Protein AF-A0A3C0ZN58-F1 (afdb_monomer_lite)

Radius of gyration: 11.56 Å; chains: 1; bounding box: 31×23×26 Å

pLDDT: mean 90.46, std 6.59, range [70.31, 96.81]

Structure (mmCIF, N/CA/C/O backbone):
data_AF-A0A3C0ZN58-F1
#
_entry.id   AF-A0A3C0ZN58-F1
#
loop_
_atom_site.group_PDB
_atom_site.id
_atom_site.type_symbol
_atom_site.label_atom_id
_atom_site.label_alt_id
_atom_site.label_comp_id
_atom_site.label_asym_id
_atom_site.label_entity_id
_atom_site.label_seq_id
_atom_site.pdbx_PDB_ins_code
_atom_site.Cartn_x
_atom_site.Cartn_y
_atom_site.Cartn_z
_atom_site.occupancy
_atom_site.B_iso_or_equiv
_atom_site.auth_seq_id
_atom_site.auth_comp_id
_atom_site.auth_asym_id
_atom_site.auth_atom_id
_atom_site.pdbx_PDB_model_num
ATOM 1 N N . MET A 1 1 ? -3.481 -9.458 -14.663 1.00 75.69 1 MET A N 1
ATOM 2 C CA . MET A 1 1 ? -3.968 -10.617 -13.879 1.00 75.69 1 MET A CA 1
ATOM 3 C C . MET A 1 1 ? -3.879 -10.242 -12.410 1.00 75.69 1 MET A C 1
ATOM 5 O O . MET A 1 1 ? -3.015 -9.444 -12.078 1.00 75.69 1 MET A O 1
ATOM 9 N N . VAL A 1 2 ? -4.776 -10.742 -11.563 1.00 83.06 2 VAL A N 1
ATOM 10 C CA . VAL A 1 2 ? -4.704 -10.542 -10.108 1.00 83.06 2 VAL A CA 1
ATOM 11 C C . VAL A 1 2 ? -4.383 -11.887 -9.476 1.00 83.06 2 VAL A C 1
ATOM 13 O O . VAL A 1 2 ? -5.037 -12.878 -9.799 1.00 83.06 2 VAL A O 1
ATOM 16 N N . GLU A 1 3 ? -3.389 -11.917 -8.594 1.00 86.88 3 GLU A N 1
ATOM 17 C CA . GLU A 1 3 ? -3.032 -13.097 -7.809 1.00 86.88 3 GLU A CA 1
ATOM 18 C C . GLU A 1 3 ? -3.379 -12.879 -6.337 1.00 86.88 3 GLU A C 1
ATOM 20 O O . GLU A 1 3 ? -3.272 -11.769 -5.815 1.00 86.88 3 GLU A O 1
ATOM 25 N N . MET A 1 4 ? -3.821 -13.944 -5.669 1.00 88.56 4 MET A N 1
ATOM 26 C CA . MET A 1 4 ? -4.250 -13.911 -4.273 1.00 88.56 4 MET A CA 1
ATOM 27 C C . MET A 1 4 ? -3.568 -15.029 -3.492 1.00 88.56 4 MET A C 1
ATOM 29 O O . MET A 1 4 ? -3.459 -16.159 -3.964 1.00 88.56 4 MET A O 1
ATOM 33 N N . GLY A 1 5 ? -3.148 -14.716 -2.271 1.00 87.94 5 GLY A N 1
ATOM 34 C CA . GLY A 1 5 ? -2.512 -15.660 -1.363 1.00 87.94 5 GLY A CA 1
ATOM 35 C C . GLY A 1 5 ? -2.422 -15.098 0.051 1.00 87.94 5 GLY A C 1
ATOM 36 O O . GLY A 1 5 ? -2.701 -13.922 0.288 1.00 87.94 5 GLY A O 1
ATOM 37 N N . ASN A 1 6 ? -2.029 -15.944 1.001 1.00 87.94 6 ASN A N 1
ATOM 38 C CA . ASN A 1 6 ? -1.856 -15.524 2.387 1.00 87.94 6 ASN A CA 1
ATOM 39 C C . ASN A 1 6 ? -0.508 -14.828 2.574 1.00 87.94 6 ASN A C 1
ATOM 41 O O . ASN A 1 6 ? 0.536 -15.351 2.178 1.00 87.94 6 ASN A O 1
ATOM 45 N N . TYR A 1 7 ? -0.530 -13.668 3.229 1.00 86.44 7 TYR A N 1
ATOM 46 C CA . TYR A 1 7 ? 0.696 -13.003 3.646 1.00 86.44 7 TYR A CA 1
ATOM 47 C C . TYR A 1 7 ? 1.382 -13.795 4.768 1.00 86.44 7 TYR A C 1
ATOM 49 O O . TYR A 1 7 ? 0.716 -14.393 5.614 1.00 86.44 7 TYR A O 1
ATOM 57 N N . ARG A 1 8 ? 2.722 -13.818 4.766 1.00 84.62 8 ARG A N 1
ATOM 58 C CA . ARG A 1 8 ? 3.518 -14.642 5.696 1.00 84.62 8 ARG A CA 1
ATOM 59 C C . ARG A 1 8 ? 3.343 -14.224 7.154 1.00 84.62 8 ARG A C 1
ATOM 61 O O . ARG A 1 8 ? 3.405 -15.075 8.035 1.00 84.62 8 ARG A O 1
ATOM 68 N N . GLU A 1 9 ? 3.157 -12.930 7.400 1.00 85.25 9 GLU A N 1
ATOM 69 C CA . GLU A 1 9 ? 2.968 -12.401 8.745 1.00 85.25 9 GLU A CA 1
ATOM 70 C C . GLU A 1 9 ? 1.476 -12.384 9.105 1.00 85.25 9 GLU A C 1
ATOM 72 O O . GLU A 1 9 ? 0.695 -11.652 8.485 1.00 85.25 9 GLU A O 1
ATOM 77 N N . PRO A 1 10 ? 1.049 -13.166 10.108 1.00 77.69 10 PRO A N 1
ATOM 78 C CA . PRO A 1 10 ? -0.299 -13.045 10.631 1.00 77.69 10 PRO A CA 1
ATOM 79 C C . PRO A 1 10 ? -0.443 -11.739 11.425 1.00 77.69 10 PRO A C 1
ATOM 81 O O . PRO A 1 10 ? 0.49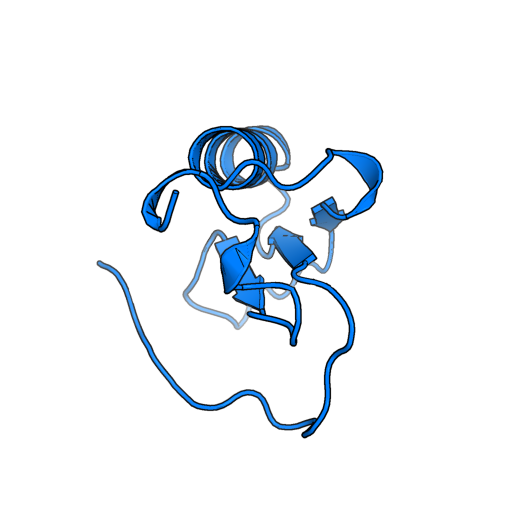8 -11.279 12.061 1.00 77.69 10 PRO A O 1
ATOM 84 N N . ASN A 1 11 ? -1.663 -11.198 11.489 1.00 85.31 11 ASN A N 1
ATOM 85 C CA . ASN A 1 11 ? -2.034 -10.036 12.314 1.00 85.31 11 ASN A CA 1
ATOM 86 C C . ASN A 1 11 ? -1.536 -8.654 11.865 1.00 85.31 11 ASN A C 1
ATOM 88 O O . ASN A 1 11 ? -1.439 -7.755 12.702 1.00 85.31 11 ASN A O 1
ATOM 92 N N . VAL A 1 12 ? -1.337 -8.431 10.567 1.00 91.62 12 VAL A N 1
ATOM 93 C CA . VAL A 1 12 ? -1.102 -7.081 10.036 1.00 91.62 12 VAL A CA 1
ATOM 94 C C . VAL A 1 12 ? -2.231 -6.135 10.475 1.00 91.62 12 VAL A C 1
ATOM 96 O O . VAL A 1 12 ? -3.408 -6.376 10.200 1.00 91.62 12 VAL A O 1
ATOM 99 N N . ALA A 1 13 ? -1.889 -5.076 11.212 1.00 92.81 13 ALA A N 1
ATOM 100 C CA . ALA A 1 13 ? -2.881 -4.177 11.802 1.00 92.81 13 ALA A CA 1
ATOM 101 C C . ALA A 1 13 ? -3.610 -3.347 10.736 1.00 92.81 13 ALA A C 1
ATOM 103 O O . ALA A 1 13 ? -4.834 -3.236 10.773 1.00 92.81 13 ALA A O 1
ATOM 104 N N . THR A 1 14 ? -2.855 -2.805 9.782 1.00 94.94 14 THR A N 1
ATOM 105 C CA . THR A 1 14 ? -3.342 -1.873 8.765 1.00 94.94 14 THR A CA 1
ATOM 106 C C . THR A 1 14 ? -2.992 -2.332 7.360 1.00 94.94 14 THR A C 1
ATOM 108 O O . THR A 1 14 ? -1.918 -2.880 7.116 1.00 94.94 14 THR A O 1
ATOM 111 N N . THR A 1 15 ? -3.899 -2.080 6.424 1.00 96.62 15 THR A N 1
ATOM 112 C CA . THR A 1 15 ? -3.710 -2.401 5.011 1.00 96.62 15 THR A CA 1
ATOM 113 C C . THR A 1 15 ? -2.609 -1.521 4.419 1.00 96.62 15 THR A C 1
ATOM 115 O O . THR A 1 15 ? -2.579 -0.309 4.664 1.00 96.62 15 THR A O 1
ATOM 118 N N . ARG A 1 16 ? -1.700 -2.135 3.655 1.00 96.06 16 ARG A N 1
ATOM 119 C CA . ARG A 1 16 ? -0.539 -1.488 3.019 1.00 96.06 16 ARG A CA 1
ATOM 120 C C . ARG A 1 16 ? -0.463 -1.857 1.544 1.00 96.06 16 ARG A C 1
ATOM 122 O O . ARG A 1 16 ? -0.837 -2.968 1.163 1.00 96.06 16 ARG A O 1
ATOM 129 N N . ILE A 1 17 ? 0.062 -0.940 0.740 1.00 96.62 17 ILE A N 1
ATOM 130 C CA . ILE A 1 17 ? 0.281 -1.135 -0.695 1.00 96.62 17 ILE A CA 1
ATOM 131 C C . ILE A 1 17 ? 1.778 -1.084 -0.963 1.00 96.62 17 ILE A C 1
ATOM 133 O O . ILE A 1 17 ? 2.457 -0.182 -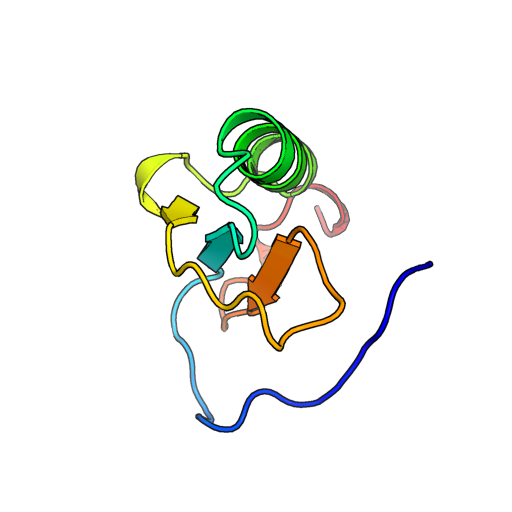0.477 1.00 96.62 17 ILE A O 1
ATOM 137 N N . LEU A 1 18 ? 2.292 -2.050 -1.716 1.00 94.75 18 LEU A N 1
ATOM 138 C CA . LEU A 1 18 ? 3.704 -2.136 -2.056 1.00 94.75 18 LEU A CA 1
ATOM 139 C C . LEU A 1 18 ? 3.888 -1.999 -3.565 1.00 94.75 18 LEU A C 1
ATOM 141 O O . LEU A 1 18 ? 3.338 -2.801 -4.318 1.00 94.75 18 LEU A O 1
ATOM 145 N N . ASP A 1 19 ? 4.676 -1.017 -3.988 1.00 94.25 19 ASP A N 1
ATOM 146 C CA . ASP A 1 19 ? 5.196 -0.898 -5.353 1.00 94.25 19 ASP A CA 1
ATOM 147 C C . ASP A 1 19 ? 6.438 -1.788 -5.494 1.00 94.25 19 ASP A C 1
ATOM 149 O O . ASP A 1 19 ? 7.416 -1.623 -4.758 1.00 94.25 19 ASP A O 1
ATOM 153 N N . ARG A 1 20 ? 6.394 -2.747 -6.421 1.00 92.81 20 ARG A N 1
ATOM 154 C CA . ARG A 1 20 ? 7.469 -3.727 -6.644 1.00 92.81 20 ARG A CA 1
ATOM 155 C C . ARG A 1 20 ? 8.345 -3.403 -7.849 1.00 92.81 20 ARG A C 1
ATOM 157 O O . ARG A 1 20 ? 9.435 -3.966 -7.961 1.00 92.81 20 ARG A O 1
ATOM 164 N N . THR A 1 21 ? 7.919 -2.496 -8.725 1.00 90.00 21 THR A N 1
ATOM 165 C CA . THR A 1 21 ? 8.608 -2.205 -9.995 1.00 90.00 21 THR A CA 1
ATOM 166 C C . THR A 1 21 ? 9.216 -0.812 -10.057 1.00 90.00 21 THR A C 1
ATOM 168 O O . THR A 1 21 ? 10.045 -0.549 -10.930 1.00 90.00 21 THR A O 1
ATOM 171 N N . GLY A 1 22 ? 8.882 0.055 -9.103 1.00 89.19 22 GLY A N 1
ATOM 172 C CA . GLY A 1 22 ? 9.288 1.456 -9.097 1.00 89.19 22 GLY A CA 1
ATOM 173 C C . GLY A 1 22 ? 8.216 2.393 -9.665 1.00 89.19 22 GLY A C 1
ATOM 174 O O . GLY A 1 22 ? 8.467 3.593 -9.792 1.00 89.19 22 GLY A O 1
ATOM 175 N N . ASN A 1 23 ? 7.044 1.860 -10.026 1.00 91.00 23 ASN A N 1
ATOM 176 C CA . ASN A 1 23 ? 5.909 2.627 -10.519 1.00 91.00 23 ASN A CA 1
ATOM 177 C C . ASN A 1 23 ? 4.993 3.025 -9.354 1.00 91.00 23 ASN A C 1
ATOM 179 O O . ASN A 1 23 ? 3.938 2.429 -9.116 1.00 91.00 23 ASN A O 1
ATOM 183 N N . LEU A 1 24 ? 5.413 4.060 -8.626 1.00 93.12 24 LEU A N 1
ATOM 184 C CA . LEU A 1 24 ? 4.682 4.551 -7.461 1.00 93.12 24 LEU A CA 1
ATOM 185 C C . LEU A 1 24 ? 3.267 5.031 -7.820 1.00 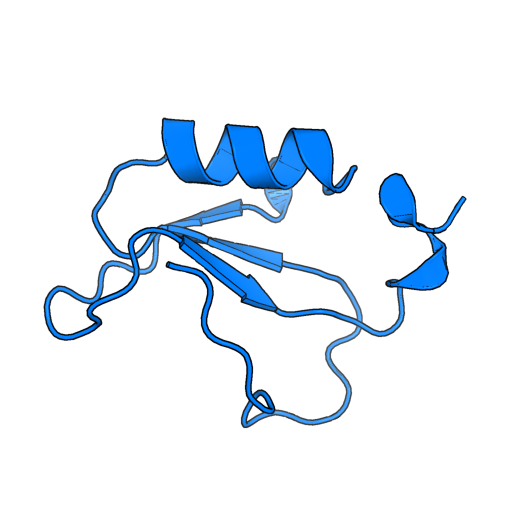93.12 24 LEU A C 1
ATOM 187 O O . LEU A 1 24 ? 2.336 4.794 -7.056 1.00 93.12 24 LEU A O 1
ATOM 191 N N . GLU A 1 25 ? 3.086 5.640 -8.994 1.00 94.88 25 GLU A N 1
ATOM 192 C CA . GLU A 1 25 ? 1.786 6.125 -9.477 1.00 94.88 25 GLU A CA 1
ATOM 193 C C . GLU A 1 25 ? 0.758 4.986 -9.556 1.00 94.88 25 GLU A C 1
ATOM 195 O O . GLU A 1 25 ? -0.350 5.101 -9.029 1.00 94.88 25 GLU A O 1
ATOM 200 N N . ALA A 1 26 ? 1.147 3.837 -10.120 1.00 93.44 26 ALA A N 1
ATOM 201 C CA . ALA A 1 26 ? 0.280 2.663 -10.174 1.00 93.44 26 ALA A CA 1
ATOM 202 C C . ALA A 1 26 ? -0.125 2.171 -8.771 1.00 93.44 26 ALA A C 1
ATOM 204 O O . ALA A 1 26 ? -1.289 1.829 -8.545 1.00 93.44 26 ALA A O 1
ATOM 205 N N . ALA A 1 27 ? 0.804 2.166 -7.812 1.00 95.75 27 ALA A N 1
ATOM 206 C CA . ALA A 1 27 ? 0.513 1.770 -6.436 1.00 95.75 27 ALA A CA 1
ATOM 207 C C . ALA A 1 27 ? -0.404 2.774 -5.714 1.00 95.75 27 ALA A C 1
ATOM 209 O O . ALA A 1 27 ? -1.307 2.368 -4.979 1.00 95.75 27 ALA A O 1
ATOM 210 N N . GLU A 1 28 ? -0.230 4.073 -5.955 1.00 96.44 28 GLU A N 1
ATOM 211 C CA . GLU A 1 28 ? -1.101 5.114 -5.403 1.00 96.44 28 GLU A CA 1
ATOM 212 C C . GLU A 1 28 ? -2.537 5.015 -5.923 1.00 96.44 28 GLU A C 1
ATOM 214 O O . GLU A 1 28 ? -3.475 5.136 -5.132 1.00 96.44 28 GLU A O 1
ATOM 219 N N . HIS A 1 29 ? -2.730 4.723 -7.213 1.00 95.88 29 HIS A N 1
ATOM 220 C CA . HIS A 1 29 ? -4.065 4.498 -7.776 1.00 95.88 29 HIS A CA 1
ATOM 221 C C . HIS A 1 29 ? -4.783 3.312 -7.120 1.00 95.88 29 HIS A C 1
ATOM 223 O O . HIS A 1 29 ? -5.979 3.387 -6.823 1.00 95.88 29 HIS A O 1
ATOM 229 N N . VAL A 1 30 ? -4.056 2.224 -6.839 1.00 95.38 30 VAL A N 1
ATOM 230 C CA . VAL A 1 30 ? -4.607 1.081 -6.093 1.00 95.38 30 VAL A CA 1
ATOM 231 C C . VAL A 1 30 ? -4.982 1.497 -4.667 1.00 95.38 30 VAL A C 1
ATOM 233 O O . VAL A 1 30 ? -6.065 1.148 -4.193 1.00 95.38 30 VAL A O 1
ATOM 236 N N . ALA A 1 31 ? -4.134 2.277 -3.989 1.00 96.50 31 ALA A N 1
ATOM 237 C CA . ALA A 1 31 ? -4.436 2.812 -2.660 1.00 96.50 31 ALA A CA 1
ATOM 238 C C . ALA A 1 31 ? -5.718 3.660 -2.665 1.00 96.50 31 ALA A C 1
ATOM 240 O O . ALA A 1 31 ? -6.603 3.452 -1.832 1.00 96.50 31 ALA A O 1
ATOM 241 N N . GLU A 1 32 ? -5.861 4.562 -3.637 1.00 96.38 32 GLU A N 1
ATOM 242 C CA . GLU A 1 32 ? -7.030 5.431 -3.774 1.00 96.38 32 GLU A CA 1
ATOM 243 C C . GLU A 1 32 ? -8.325 4.634 -3.973 1.00 96.38 32 GLU A C 1
ATOM 245 O O . GLU A 1 32 ? -9.331 4.918 -3.306 1.00 96.38 32 GLU A O 1
ATOM 250 N N . ALA A 1 33 ? -8.290 3.617 -4.840 1.00 95.38 33 ALA A N 1
ATOM 251 C CA . ALA A 1 33 ? -9.421 2.729 -5.099 1.00 95.38 33 ALA A CA 1
ATOM 252 C C . ALA A 1 33 ? -9.848 1.955 -3.840 1.00 95.38 33 ALA A C 1
ATOM 254 O O . ALA A 1 33 ? -11.039 1.757 -3.600 1.00 95.38 33 ALA A O 1
ATOM 255 N N . LEU A 1 34 ? -8.883 1.568 -3.002 1.00 95.06 34 LEU A N 1
ATOM 256 C CA . LEU A 1 34 ? -9.131 0.854 -1.749 1.00 95.06 34 LEU A CA 1
ATOM 257 C C . LEU A 1 34 ? -9.445 1.783 -0.565 1.00 95.06 34 LEU A C 1
ATOM 259 O O . LEU A 1 34 ? -9.907 1.313 0.473 1.00 95.06 34 LEU A O 1
ATOM 263 N N . GLY A 1 35 ? -9.228 3.093 -0.699 1.00 95.56 35 GLY A N 1
ATOM 264 C CA . GLY A 1 35 ? -9.339 4.044 0.413 1.00 95.56 35 GLY A CA 1
ATOM 265 C C . GLY A 1 35 ? -8.185 3.960 1.411 1.00 95.56 35 GLY A C 1
ATOM 266 O O . GLY A 1 35 ? -8.335 4.364 2.562 1.00 95.56 35 GLY A O 1
ATOM 267 N N . VAL A 1 36 ? -7.043 3.426 0.983 1.00 96.81 36 VAL A N 1
ATOM 268 C CA . VAL A 1 36 ? -5.818 3.369 1.777 1.00 96.81 36 VAL A CA 1
ATOM 269 C C . VAL A 1 36 ? -5.078 4.703 1.622 1.00 96.81 36 VAL A C 1
ATOM 271 O O . VAL A 1 36 ? -4.891 5.166 0.497 1.00 96.81 36 VAL A O 1
ATOM 274 N N . PRO A 1 37 ? -4.659 5.347 2.723 1.00 95.56 37 PRO A N 1
ATOM 275 C CA . PRO A 1 37 ? -3.973 6.633 2.660 1.00 95.56 37 PRO A CA 1
ATOM 276 C C . PRO A 1 37 ? -2.557 6.475 2.068 1.00 95.56 37 PRO A C 1
ATOM 278 O O . PRO A 1 37 ? -1.914 5.437 2.259 1.00 95.56 37 PRO A O 1
ATOM 281 N N . ARG A 1 38 ? -2.075 7.488 1.326 1.00 94.12 38 ARG A N 1
ATOM 282 C CA . ARG A 1 38 ? -0.814 7.430 0.551 1.00 94.12 38 ARG A CA 1
ATOM 283 C C . ARG A 1 38 ? 0.407 7.107 1.412 1.00 94.12 38 ARG A C 1
ATOM 285 O O . ARG A 1 38 ? 1.327 6.450 0.946 1.00 94.12 38 ARG A O 1
ATOM 292 N N . GLU A 1 39 ? 0.394 7.483 2.685 1.00 95.69 39 GLU A N 1
ATOM 293 C CA . GLU A 1 39 ? 1.462 7.213 3.654 1.00 95.69 39 GLU A CA 1
ATOM 294 C C . GLU A 1 39 ? 1.649 5.710 3.932 1.00 95.69 39 GLU A C 1
ATOM 296 O O . GLU A 1 39 ? 2.646 5.303 4.525 1.00 95.69 39 GLU A O 1
ATOM 301 N N . ARG A 1 40 ? 0.687 4.871 3.523 1.00 96.00 40 ARG A N 1
ATOM 302 C CA . ARG A 1 40 ? 0.763 3.404 3.601 1.00 96.00 40 ARG A CA 1
ATOM 303 C C . ARG A 1 40 ? 1.135 2.748 2.269 1.00 96.00 40 ARG A C 1
ATOM 305 O O . ARG A 1 40 ? 1.109 1.517 2.178 1.00 96.00 40 ARG A O 1
ATOM 312 N N . VAL A 1 41 ? 1.468 3.549 1.258 1.00 96.81 41 VAL A N 1
ATOM 313 C CA . VAL A 1 41 ? 2.084 3.099 0.010 1.00 96.81 41 VAL A CA 1
ATOM 314 C C . VAL A 1 41 ? 3.595 3.128 0.201 1.00 96.81 41 VAL A C 1
ATOM 316 O O . VAL A 1 41 ? 4.161 4.137 0.615 1.00 96.81 41 VAL A O 1
ATOM 319 N N . MET A 1 42 ? 4.258 2.006 -0.058 1.00 95.31 42 MET A N 1
ATOM 320 C CA . MET A 1 42 ? 5.702 1.877 0.109 1.00 95.31 42 MET A CA 1
ATOM 321 C C . MET A 1 42 ? 6.324 1.267 -1.133 1.00 95.31 42 MET A C 1
ATOM 323 O O . MET A 1 42 ? 5.788 0.328 -1.711 1.00 95.31 42 MET A O 1
ATOM 327 N N . GLN A 1 43 ? 7.479 1.784 -1.529 1.00 93.25 43 GLN A N 1
ATOM 328 C CA . GLN A 1 43 ? 8.249 1.200 -2.613 1.00 93.25 43 GLN A CA 1
ATOM 329 C C . GLN A 1 43 ? 9.198 0.144 -2.046 1.00 93.25 43 GLN A C 1
ATOM 331 O O . GLN A 1 43 ? 10.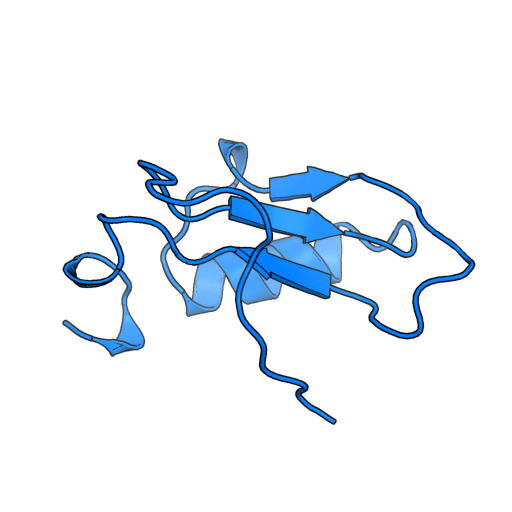088 0.442 -1.252 1.00 93.25 43 GLN A O 1
ATOM 336 N N . GLU A 1 44 ? 8.998 -1.099 -2.462 1.00 91.44 44 GLU A N 1
ATOM 337 C CA . GLU A 1 44 ? 9.818 -2.246 -2.092 1.00 91.44 44 GLU A CA 1
ATOM 338 C C . GLU A 1 44 ? 10.154 -3.023 -3.366 1.00 91.44 44 GLU A C 1
ATOM 340 O O . GLU A 1 44 ? 9.569 -4.073 -3.649 1.00 91.44 44 GLU A O 1
ATOM 345 N N . ILE A 1 45 ? 11.078 -2.458 -4.148 1.00 88.25 45 ILE A N 1
ATOM 346 C CA . ILE A 1 45 ? 11.427 -2.965 -5.474 1.00 88.25 45 ILE A CA 1
ATOM 347 C C . ILE A 1 45 ? 11.936 -4.400 -5.365 1.00 88.25 45 ILE A C 1
ATOM 349 O O . ILE A 1 45 ? 12.983 -4.662 -4.773 1.00 88.25 45 ILE A O 1
ATOM 353 N N . ASP A 1 46 ? 11.221 -5.306 -6.018 1.00 82.88 46 ASP A N 1
ATOM 354 C CA . ASP A 1 46 ? 11.608 -6.695 -6.181 1.00 82.88 46 ASP A CA 1
ATOM 355 C C . ASP A 1 46 ? 11.400 -7.077 -7.644 1.00 82.88 46 ASP A C 1
ATOM 357 O O . ASP A 1 46 ? 10.316 -7.463 -8.067 1.00 82.88 46 ASP A O 1
ATOM 361 N N . ARG A 1 47 ? 12.474 -6.976 -8.431 1.00 74.06 47 ARG A N 1
ATOM 362 C CA . ARG A 1 47 ? 12.448 -7.300 -9.866 1.00 74.06 47 ARG A CA 1
ATOM 363 C C . ARG A 1 47 ? 12.298 -8.797 -10.146 1.00 74.06 47 ARG A C 1
ATOM 365 O O . ARG A 1 47 ? 12.194 -9.179 -11.307 1.00 74.06 47 ARG A O 1
ATOM 372 N N . THR A 1 48 ? 12.347 -9.636 -9.111 1.00 79.62 48 THR A N 1
ATOM 373 C CA . THR A 1 48 ? 12.065 -11.070 -9.226 1.00 79.62 48 THR A CA 1
ATOM 374 C C . THR A 1 48 ? 10.585 -11.379 -9.009 1.00 79.62 48 THR A C 1
ATOM 376 O O . THR A 1 48 ? 10.119 -12.441 -9.422 1.00 79.62 48 THR A O 1
ATOM 379 N N . ALA A 1 49 ? 9.833 -10.446 -8.416 1.00 70.31 49 ALA A N 1
ATOM 380 C CA . ALA A 1 49 ? 8.389 -10.535 -8.310 1.00 70.31 49 ALA A CA 1
ATOM 381 C C . ALA A 1 49 ? 7.740 -10.203 -9.663 1.00 70.31 49 ALA A C 1
ATOM 383 O O . ALA A 1 49 ? 8.044 -9.195 -10.292 1.00 70.31 49 ALA A O 1
ATOM 384 N N . TYR A 1 50 ? 6.801 -11.043 -10.095 1.00 75.12 50 TYR A N 1
ATOM 385 C CA . TYR A 1 50 ? 6.029 -10.849 -11.331 1.00 75.12 50 TYR A CA 1
ATOM 386 C C . TYR A 1 50 ? 4.861 -9.858 -11.176 1.00 75.12 50 TYR A C 1
ATOM 388 O O . TYR A 1 50 ? 4.055 -9.705 -12.092 1.00 75.12 50 TYR A O 1
ATOM 396 N N . LEU A 1 51 ? 4.726 -9.227 -10.008 1.00 80.19 51 LEU A N 1
ATOM 397 C CA . LEU A 1 51 ? 3.615 -8.343 -9.671 1.00 80.19 51 LEU A CA 1
ATOM 398 C C . LEU A 1 51 ? 4.103 -6.904 -9.622 1.00 80.19 51 LEU A C 1
ATOM 400 O O . LEU A 1 51 ? 5.073 -6.630 -8.927 1.00 80.19 51 LEU A O 1
ATOM 404 N N . ASP A 1 52 ? 3.383 -5.992 -10.273 1.00 86.31 52 ASP A N 1
ATOM 405 C CA . ASP A 1 52 ? 3.692 -4.558 -10.227 1.00 86.31 52 ASP A CA 1
ATOM 406 C C . ASP A 1 52 ? 3.369 -3.951 -8.855 1.00 86.31 52 ASP A C 1
ATOM 408 O O . ASP A 1 52 ? 4.139 -3.166 -8.301 1.00 86.31 52 ASP A O 1
ATOM 412 N N . VAL A 1 53 ? 2.231 -4.359 -8.287 1.00 92.69 53 VAL A N 1
ATOM 413 C CA . VAL A 1 53 ? 1.713 -3.868 -7.009 1.00 92.69 53 VAL A CA 1
ATOM 414 C C . VAL A 1 53 ? 1.277 -5.049 -6.148 1.00 92.69 53 VAL A C 1
ATOM 416 O O . VAL A 1 53 ? 0.583 -5.953 -6.610 1.00 92.69 53 VAL A O 1
ATOM 419 N N . THR A 1 54 ? 1.660 -5.040 -4.873 1.00 94.50 54 THR A N 1
ATOM 420 C CA . THR A 1 54 ? 1.180 -5.995 -3.864 1.00 94.50 54 THR A CA 1
ATOM 421 C C . THR A 1 54 ? 0.285 -5.282 -2.857 1.00 94.50 54 THR A C 1
ATOM 423 O O . THR A 1 54 ? 0.672 -4.259 -2.299 1.00 94.50 54 THR A O 1
ATOM 426 N N . VAL A 1 55 ? -0.888 -5.844 -2.571 1.00 95.00 55 VAL A N 1
ATOM 427 C CA . VAL A 1 55 ? -1.793 -5.350 -1.524 1.00 95.00 55 VAL A CA 1
ATOM 428 C C . VAL A 1 55 ? -1.739 -6.301 -0.336 1.00 95.00 55 VAL A C 1
ATOM 430 O O . VAL A 1 55 ? -2.079 -7.476 -0.462 1.00 95.00 55 VAL A O 1
ATOM 433 N N . ILE A 1 56 ? -1.331 -5.797 0.827 1.00 94.94 56 ILE A N 1
ATOM 434 C CA . ILE A 1 56 ? -1.370 -6.549 2.084 1.00 94.94 56 ILE A CA 1
ATOM 435 C C . ILE A 1 56 ? -2.592 -6.082 2.863 1.00 94.94 56 ILE A C 1
ATOM 437 O O . ILE A 1 56 ? -2.625 -4.949 3.339 1.00 94.94 56 ILE A O 1
ATOM 441 N N . ILE A 1 57 ? -3.584 -6.959 3.002 1.00 94.12 57 ILE A N 1
ATOM 442 C CA . ILE A 1 57 ? -4.831 -6.671 3.715 1.00 94.12 57 ILE A CA 1
ATOM 443 C C . ILE A 1 57 ? -4.621 -6.812 5.225 1.00 94.12 57 ILE A C 1
ATOM 445 O O . ILE A 1 57 ? -4.217 -7.870 5.713 1.00 94.12 57 ILE A O 1
ATOM 449 N N . GLY A 1 58 ? -4.906 -5.738 5.961 1.00 94.56 58 GLY A N 1
ATOM 450 C CA . GLY A 1 58 ? -4.830 -5.696 7.418 1.00 94.56 58 GLY A CA 1
ATOM 451 C C . GLY A 1 58 ? -6.170 -5.957 8.109 1.00 94.56 58 GLY A C 1
ATOM 452 O O . GLY A 1 58 ? -7.209 -6.175 7.482 1.00 94.56 58 GLY A O 1
ATOM 453 N N . LYS A 1 59 ? -6.169 -5.890 9.445 1.00 95.06 59 LYS A N 1
ATOM 454 C CA . LYS A 1 59 ? -7.386 -5.996 10.275 1.00 95.06 59 LYS A CA 1
ATOM 455 C C . LYS A 1 59 ? -8.389 -4.865 10.021 1.00 95.06 59 LYS A C 1
ATOM 457 O O . LYS A 1 59 ? -9.571 -5.028 10.318 1.00 95.06 59 LYS A O 1
ATOM 462 N N . ASP A 1 60 ? -7.932 -3.757 9.449 1.00 94.75 60 ASP A N 1
ATOM 463 C CA . ASP A 1 60 ? -8.746 -2.627 9.006 1.00 94.75 60 ASP A CA 1
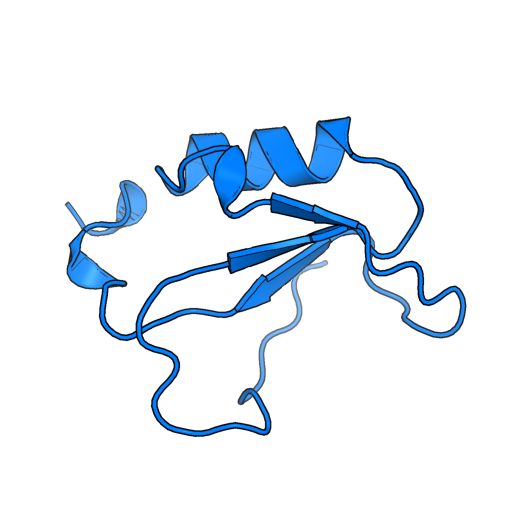ATOM 464 C C . ASP A 1 60 ? -9.467 -2.860 7.665 1.00 94.75 60 ASP A C 1
ATOM 466 O O . ASP A 1 60 ? -10.065 -1.931 7.137 1.00 94.75 60 ASP A O 1
ATOM 470 N N . TYR A 1 61 ? -9.490 -4.083 7.119 1.00 93.38 61 TYR A N 1
ATOM 471 C CA . TYR A 1 61 ? -10.153 -4.376 5.838 1.00 93.38 61 TYR A CA 1
ATOM 472 C C . TYR A 1 61 ? -11.602 -3.861 5.748 1.00 93.38 61 TYR A C 1
ATOM 474 O O . TYR A 1 61 ? -12.051 -3.461 4.681 1.00 93.38 61 TYR A O 1
ATOM 482 N N . ARG A 1 62 ? -12.334 -3.818 6.871 1.00 93.81 62 ARG A N 1
ATOM 483 C CA . ARG A 1 62 ? -13.717 -3.310 6.922 1.00 93.81 62 ARG A CA 1
ATOM 484 C C . ARG A 1 62 ? -13.843 -1.805 6.687 1.00 93.81 62 ARG A C 1
ATOM 486 O O . ARG A 1 62 ? -14.942 -1.342 6.420 1.00 93.81 62 ARG A O 1
ATOM 493 N N . SER A 1 63 ? -12.762 -1.040 6.821 1.00 91.62 63 SER A N 1
ATOM 494 C CA . SER A 1 63 ? -12.760 0.391 6.504 1.00 91.62 63 SER A CA 1
ATOM 495 C C . SER A 1 63 ? -12.345 0.684 5.062 1.00 91.62 63 SER A C 1
ATOM 497 O O . SER A 1 63 ? -12.255 1.853 4.698 1.00 91.62 63 SER A O 1
ATOM 499 N N . LEU A 1 64 ? -12.049 -0.338 4.252 1.00 93.94 64 LEU A N 1
ATOM 500 C CA . LEU A 1 64 ? -11.698 -0.151 2.845 1.00 93.94 64 LEU A CA 1
ATOM 501 C C . LEU A 1 64 ? -12.946 0.188 2.029 1.00 93.94 64 LEU A C 1
ATOM 503 O O . LEU A 1 64 ? -13.976 -0.466 2.182 1.00 93.94 64 LEU A O 1
ATOM 507 N N . LYS A 1 65 ? -12.821 1.151 1.107 1.00 92.06 65 LYS A N 1
ATOM 508 C CA . LYS A 1 65 ? -13.931 1.667 0.283 1.00 92.06 65 LYS A CA 1
ATOM 509 C C . LYS A 1 65 ? -14.814 0.583 -0.355 1.00 92.06 65 LYS A C 1
ATOM 511 O O . LYS A 1 65 ? -16.027 0.746 -0.308 1.00 92.06 65 LYS A O 1
ATOM 516 N N . PRO A 1 66 ? -14.280 -0.513 -0.936 1.00 88.50 66 PRO A N 1
ATOM 517 C CA . PRO A 1 66 ? -15.120 -1.514 -1.601 1.00 88.50 66 PRO A CA 1
ATOM 518 C C . PRO A 1 66 ? -16.023 -2.322 -0.662 1.00 88.50 66 PRO A C 1
ATOM 520 O O . PRO A 1 66 ? -16.884 -3.054 -1.139 1.00 88.50 66 PRO A O 1
ATOM 523 N N . LEU A 1 67 ? -15.777 -2.261 0.649 1.00 81.94 67 LEU A N 1
ATOM 524 C CA . LEU A 1 67 ? -16.487 -3.038 1.667 1.00 81.94 67 LEU A CA 1
ATOM 525 C C . LEU A 1 67 ? -17.361 -2.161 2.578 1.00 81.94 67 LEU A C 1
ATOM 527 O O . LEU A 1 67 ? -17.898 -2.675 3.562 1.00 81.94 67 LEU A O 1
ATOM 531 N N . GLN A 1 68 ? -17.471 -0.865 2.265 1.00 74.75 68 GLN A N 1
ATOM 532 C CA . GLN A 1 68 ? -18.356 0.093 2.934 1.00 74.75 68 GLN A CA 1
ATOM 533 C C . GLN A 1 68 ? -19.752 0.119 2.310 1.00 74.75 68 GLN A C 1
ATOM 535 O O . GLN A 1 68 ? -19.876 -0.172 1.100 1.00 74.75 68 GLN A O 1
#

Sequence (68 aa):
MVEMGNYREPNVATTRILDRTGNLE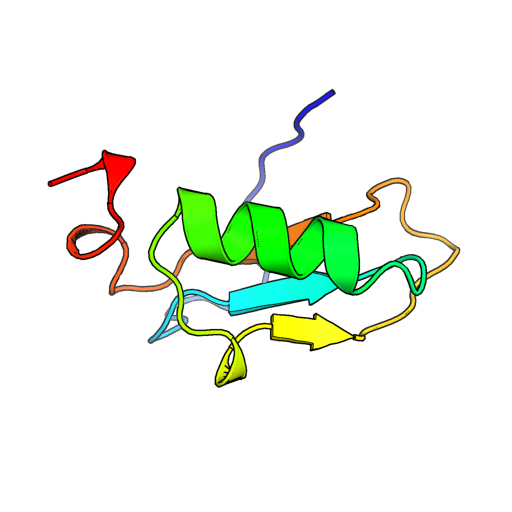AAEHVAEALGVPRERVMQEIDRTAYLDVTVIIGKDYRSLKPLQ

Secondary structure (DSSP, 8-state):
-------SSTT--S-EEEESSS-HHHHHHHHHHHT--GGGEEE---TT-S-SEEEE--GGGGGSGGG-

Foldseek 3Di:
DDDDDDDPDPAAAAKAKEAADPPLVVRVVVCVQFVHDSVRYYYDHDPVDPDRMDIDHHPCSCVTPVND